Protein AF-A0A7J5XXH9-F1 (afdb_monomer)

Structure (mmCIF, N/CA/C/O backbone):
data_AF-A0A7J5XXH9-F1
#
_entry.id   AF-A0A7J5XXH9-F1
#
loop_
_atom_site.group_PDB
_atom_site.id
_atom_site.type_symbol
_atom_site.label_atom_id
_atom_site.label_alt_id
_atom_site.label_comp_id
_atom_site.label_asym_id
_atom_site.label_entity_id
_atom_site.label_seq_id
_atom_site.pdbx_PDB_ins_code
_atom_site.Cartn_x
_atom_site.Cartn_y
_atom_site.Cartn_z
_atom_site.occupancy
_atom_site.B_iso_or_equiv
_atom_site.auth_seq_id
_atom_site.auth_comp_id
_atom_site.auth_asym_id
_atom_site.auth_atom_id
_atom_site.pdbx_PDB_model_num
ATOM 1 N N . MET A 1 1 ? -14.140 8.489 4.317 1.00 65.38 1 MET A N 1
ATOM 2 C CA . MET A 1 1 ? -13.607 8.064 5.631 1.00 65.38 1 MET A CA 1
ATOM 3 C C . MET A 1 1 ? -12.459 7.111 5.371 1.00 65.38 1 MET A C 1
ATOM 5 O O . MET A 1 1 ? -12.588 6.295 4.465 1.00 65.38 1 MET A O 1
ATOM 9 N N . ALA A 1 2 ? -11.349 7.249 6.090 1.00 81.19 2 ALA A N 1
ATOM 10 C CA . ALA A 1 2 ? -10.213 6.343 5.954 1.00 81.19 2 ALA A CA 1
ATOM 11 C C . ALA A 1 2 ? -10.449 5.061 6.764 1.00 81.19 2 ALA A C 1
ATOM 13 O O . ALA A 1 2 ? -11.112 5.095 7.801 1.00 81.19 2 ALA A O 1
ATOM 14 N N . VAL A 1 3 ? -9.912 3.940 6.284 1.00 88.94 3 VAL A N 1
ATOM 15 C CA . VAL A 1 3 ? -9.873 2.687 7.046 1.00 88.94 3 VAL A CA 1
ATOM 16 C C . VAL A 1 3 ? -8.884 2.857 8.197 1.00 88.94 3 VAL A C 1
ATOM 18 O O . VAL A 1 3 ? -7.741 3.258 7.972 1.00 88.94 3 VAL A O 1
ATOM 21 N N . THR A 1 4 ? -9.329 2.556 9.417 1.00 91.94 4 THR A N 1
ATOM 22 C CA . THR A 1 4 ? -8.479 2.540 10.612 1.00 91.94 4 THR A CA 1
ATOM 23 C C . THR A 1 4 ? -8.323 1.105 11.085 1.00 91.94 4 THR A C 1
ATOM 25 O O . THR A 1 4 ? -9.305 0.476 11.482 1.00 91.94 4 THR A O 1
ATOM 28 N N . PHE A 1 5 ? -7.101 0.586 11.065 1.00 93.81 5 PHE A N 1
ATOM 29 C CA . PHE A 1 5 ? -6.7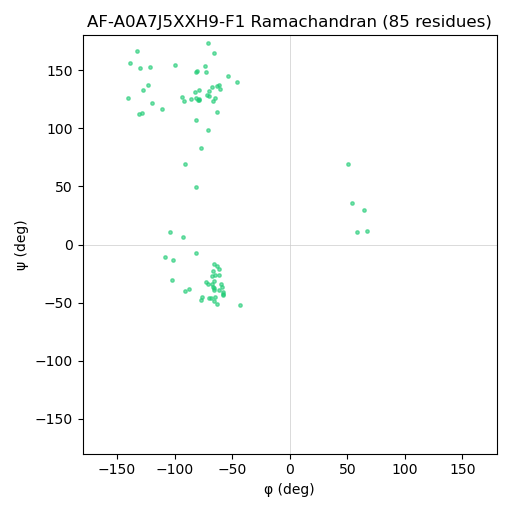93 -0.730 11.616 1.00 93.81 5 PHE A CA 1
ATOM 30 C C . PHE A 1 5 ? -6.802 -0.689 13.147 1.00 93.81 5 PHE A C 1
ATOM 32 O O . PHE A 1 5 ? -6.616 0.358 13.775 1.00 93.81 5 PHE A O 1
ATOM 39 N N . THR A 1 6 ? -7.074 -1.828 13.782 1.00 93.62 6 THR A N 1
ATOM 40 C CA . THR A 1 6 ? -7.018 -1.915 15.249 1.00 93.62 6 THR A CA 1
ATOM 41 C C . THR A 1 6 ? -5.585 -1.886 15.772 1.00 93.62 6 THR A C 1
ATOM 43 O O . THR A 1 6 ? -5.360 -1.361 16.861 1.00 93.62 6 THR A O 1
ATOM 46 N N . ASP A 1 7 ? -4.641 -2.428 14.999 1.00 94.69 7 ASP A N 1
ATOM 47 C CA . ASP A 1 7 ? -3.207 -2.429 15.290 1.00 94.69 7 ASP A CA 1
ATOM 48 C C . ASP A 1 7 ? -2.514 -1.228 14.620 1.00 94.69 7 ASP A C 1
ATOM 50 O O . ASP A 1 7 ? -2.622 -1.017 13.411 1.00 94.69 7 ASP A O 1
ATOM 54 N N . GLY A 1 8 ? -1.778 -0.444 15.414 1.00 91.50 8 GLY A N 1
ATOM 55 C CA . GLY A 1 8 ? -1.030 0.720 14.933 1.00 91.50 8 GLY A CA 1
ATOM 56 C C . GLY A 1 8 ? 0.138 0.358 14.016 1.00 91.50 8 GLY A C 1
ATOM 57 O O . GLY A 1 8 ? 0.486 1.146 13.142 1.00 91.50 8 GLY A O 1
ATOM 58 N N . LYS A 1 9 ? 0.712 -0.842 14.155 1.00 93.88 9 LYS A N 1
ATOM 59 C CA . LYS A 1 9 ? 1.756 -1.309 13.241 1.00 93.88 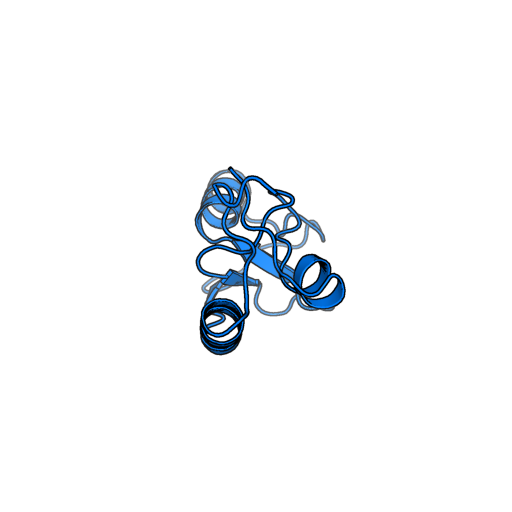9 LYS A CA 1
ATOM 60 C C . LYS A 1 9 ? 1.178 -1.611 11.859 1.00 93.88 9 LYS A C 1
ATOM 62 O O . LYS A 1 9 ? 1.703 -1.125 10.866 1.00 93.88 9 LYS A O 1
ATOM 67 N N . GLN A 1 10 ? 0.049 -2.319 11.806 1.00 94.12 10 GLN A N 1
ATOM 68 C CA . GLN A 1 10 ? -0.689 -2.560 10.560 1.00 94.12 10 GLN A CA 1
ATOM 69 C C . GLN A 1 10 ? -1.124 -1.256 9.889 1.00 94.12 10 GLN A C 1
ATOM 71 O O . GLN A 1 10 ? -1.075 -1.152 8.668 1.00 94.12 10 GLN A O 1
ATOM 76 N N . GLN A 1 11 ? -1.507 -0.244 10.675 1.00 93.00 11 GLN A N 1
ATOM 77 C CA . GLN A 1 11 ? -1.852 1.069 10.135 1.00 93.00 11 GLN A CA 1
ATOM 78 C C . GLN A 1 11 ? -0.699 1.692 9.335 1.00 93.00 11 GLN A C 1
ATOM 80 O O . GLN A 1 11 ? -0.958 2.244 8.271 1.00 93.00 11 GLN A O 1
ATOM 85 N N . LEU A 1 12 ? 0.539 1.590 9.833 1.00 92.69 12 LEU A N 1
ATOM 86 C CA . LEU A 1 12 ? 1.735 2.107 9.161 1.00 92.69 12 LEU A CA 1
ATOM 87 C C . LEU A 1 12 ? 2.167 1.209 7.993 1.00 92.69 12 LEU A C 1
ATOM 89 O O . LEU A 1 12 ? 2.427 1.703 6.901 1.00 92.69 12 LEU A O 1
ATOM 93 N N . ASP A 1 13 ? 2.194 -0.110 8.201 1.00 94.06 13 ASP A N 1
ATOM 94 C CA . ASP A 1 13 ? 2.646 -1.085 7.198 1.00 94.06 13 ASP A CA 1
ATOM 95 C C . ASP A 1 13 ? 1.733 -1.122 5.955 1.00 94.06 13 ASP A C 1
ATOM 97 O O . ASP A 1 13 ? 2.166 -1.495 4.863 1.00 94.06 13 ASP A O 1
ATOM 101 N N . TYR A 1 14 ? 0.459 -0.755 6.113 1.00 95.56 14 TYR A N 1
ATOM 102 C CA . TYR A 1 14 ? -0.549 -0.784 5.052 1.00 95.56 14 TYR A CA 1
ATOM 103 C C . TYR A 1 14 ? -0.875 0.592 4.472 1.00 95.56 14 TYR A C 1
ATOM 105 O O . TYR A 1 14 ? -1.848 0.722 3.724 1.00 95.56 14 TYR A O 1
ATOM 113 N N . GLU A 1 15 ? -0.092 1.617 4.798 1.00 94.94 15 GLU A N 1
ATOM 114 C CA . GLU A 1 15 ? -0.317 2.973 4.317 1.00 94.94 15 GLU A CA 1
ATOM 115 C C . GLU A 1 15 ? 0.257 3.198 2.912 1.00 94.94 15 GLU A C 1
ATOM 117 O O . GLU A 1 15 ? 1.417 2.918 2.615 1.00 94.94 15 GLU A O 1
ATOM 122 N N . CYS A 1 16 ? -0.566 3.767 2.035 1.00 95.19 16 CYS A N 1
ATOM 123 C CA . CYS A 1 16 ? -0.142 4.221 0.722 1.00 95.19 16 CYS A CA 1
ATOM 124 C C . CYS A 1 16 ? 0.578 5.575 0.831 1.00 95.19 16 CYS A C 1
ATOM 126 O O . CYS A 1 16 ? -0.053 6.550 1.252 1.00 95.19 16 CYS A O 1
ATOM 128 N N . PRO A 1 17 ? 1.823 5.699 0.333 1.00 94.19 17 PRO A N 1
ATOM 129 C CA . PRO A 1 17 ? 2.630 6.914 0.494 1.00 94.19 17 PRO A CA 1
ATOM 130 C C . PRO A 1 17 ? 2.056 8.137 -0.236 1.00 94.19 17 PRO A C 1
ATOM 132 O O . PRO A 1 17 ? 2.434 9.266 0.052 1.00 94.19 17 PRO A O 1
ATOM 135 N N . VAL A 1 18 ? 1.136 7.933 -1.187 1.00 93.12 18 VAL A N 1
ATOM 136 C CA . VAL A 1 18 ? 0.509 9.025 -1.950 1.00 93.12 18 VAL A CA 1
ATOM 137 C C . VAL A 1 18 ? -0.772 9.530 -1.290 1.00 93.12 18 VAL A C 1
ATOM 139 O O . VAL A 1 18 ? -1.039 10.727 -1.311 1.00 93.12 18 VAL A O 1
ATOM 142 N N . SER A 1 19 ? -1.597 8.634 -0.743 1.00 92.38 19 SER A N 1
ATOM 143 C CA . SER A 1 19 ? -2.911 9.006 -0.200 1.00 92.38 19 SER A CA 1
ATOM 144 C C . SER A 1 19 ? -2.947 9.113 1.314 1.00 92.38 19 SER A C 1
ATOM 146 O O . SER A 1 19 ? -3.923 9.649 1.831 1.00 92.38 19 SER A O 1
ATOM 148 N N . LEU A 1 20 ? -1.920 8.608 2.008 1.00 93.12 20 LEU A N 1
ATOM 149 C CA . LEU A 1 20 ? -1.865 8.524 3.471 1.00 93.12 20 LEU A CA 1
ATOM 150 C C . LEU A 1 20 ? -3.090 7.789 4.045 1.00 93.12 20 LEU A C 1
ATOM 152 O O . LEU A 1 20 ? -3.665 8.140 5.072 1.00 93.12 20 LEU A O 1
ATOM 156 N N . THR A 1 21 ? -3.547 6.782 3.303 1.00 93.38 21 THR A N 1
ATOM 157 C CA . THR A 1 21 ? -4.640 5.882 3.677 1.00 93.38 21 THR A CA 1
ATOM 158 C C . THR A 1 21 ? -4.208 4.451 3.425 1.00 93.38 21 THR A C 1
ATOM 160 O O . THR A 1 21 ? -3.275 4.221 2.657 1.00 93.38 21 THR A O 1
ATOM 163 N N . ALA A 1 22 ? -4.957 3.490 3.967 1.00 94.94 22 ALA A N 1
ATOM 164 C CA . ALA A 1 22 ? -4.796 2.081 3.628 1.00 94.94 22 ALA A CA 1
ATOM 165 C C . ALA A 1 22 ? -4.690 1.865 2.103 1.00 94.94 22 ALA A C 1
ATOM 167 O O . ALA A 1 22 ? -5.411 2.516 1.331 1.00 94.94 22 ALA A O 1
ATOM 168 N N . PHE A 1 23 ? -3.807 0.961 1.671 1.00 96.19 23 PHE A N 1
ATOM 169 C CA . PHE A 1 23 ? -3.715 0.557 0.272 1.00 96.19 23 PHE A CA 1
ATOM 170 C C . PHE A 1 23 ? -5.065 0.096 -0.284 1.00 96.19 23 PHE A C 1
ATOM 172 O O . PHE A 1 23 ? -5.861 -0.561 0.385 1.00 96.19 23 PHE A O 1
ATOM 179 N N . TYR A 1 24 ? -5.286 0.399 -1.561 1.00 94.69 24 TYR A N 1
ATOM 180 C CA . TYR A 1 24 ? -6.405 -0.123 -2.332 1.00 94.69 24 TYR A CA 1
ATOM 181 C C . TYR A 1 24 ? -5.892 -0.726 -3.635 1.00 94.69 24 TYR A C 1
ATOM 183 O O . TYR A 1 24 ? -5.406 0.005 -4.507 1.00 94.69 24 TYR A O 1
ATOM 191 N N . ARG A 1 25 ? -6.016 -2.055 -3.766 1.00 95.25 25 ARG A N 1
ATOM 192 C CA . ARG A 1 25 ? -5.439 -2.843 -4.867 1.00 95.25 25 ARG A CA 1
ATOM 193 C C . ARG A 1 25 ? -3.945 -2.519 -5.039 1.00 95.25 25 ARG A C 1
ATOM 195 O O . ARG A 1 25 ? -3.587 -1.831 -6.000 1.00 95.25 25 ARG A O 1
ATOM 202 N N . PRO A 1 26 ? -3.093 -2.919 -4.082 1.00 96.81 26 PRO A N 1
ATOM 203 C CA . PRO A 1 26 ? -1.688 -2.535 -4.058 1.00 96.81 26 PRO A CA 1
ATOM 204 C C . PRO A 1 26 ? -0.923 -3.034 -5.295 1.00 96.81 26 PRO A C 1
ATOM 206 O O . PRO A 1 26 ? -1.085 -4.171 -5.746 1.00 96.81 26 PRO A O 1
ATOM 209 N N . ILE A 1 27 ? -0.079 -2.160 -5.842 1.00 96.62 27 ILE A N 1
ATOM 210 C CA . ILE A 1 27 ? 0.833 -2.426 -6.956 1.00 96.62 27 ILE A CA 1
ATOM 211 C C . ILE A 1 27 ? 2.230 -1.996 -6.536 1.00 96.62 27 ILE A C 1
ATOM 213 O O . ILE A 1 27 ? 2.403 -0.879 -6.049 1.00 96.62 27 ILE A O 1
ATOM 217 N N . SER A 1 28 ? 3.220 -2.849 -6.775 1.00 95.81 28 SER A N 1
ATOM 218 C CA . SER A 1 28 ? 4.625 -2.489 -6.640 1.00 95.81 28 SER A CA 1
ATOM 219 C C . SER A 1 28 ? 5.275 -2.158 -7.981 1.00 95.81 28 SER A C 1
ATOM 221 O O . SER A 1 28 ? 4.818 -2.591 -9.048 1.00 95.81 28 SER A O 1
ATOM 223 N N . ILE A 1 29 ? 6.329 -1.345 -7.919 1.00 94.06 29 ILE A N 1
ATOM 224 C CA . ILE A 1 29 ? 7.170 -1.022 -9.070 1.00 94.06 29 ILE A CA 1
ATOM 225 C C . ILE A 1 29 ? 8.247 -2.101 -9.212 1.00 94.06 29 ILE A C 1
ATOM 227 O O . ILE A 1 29 ? 9.008 -2.391 -8.291 1.00 94.06 29 ILE A O 1
ATOM 231 N N . LYS A 1 30 ? 8.328 -2.715 -10.391 1.00 90.88 30 LYS A N 1
ATOM 232 C CA . LYS A 1 30 ? 9.365 -3.692 -10.719 1.00 90.88 30 LYS A CA 1
ATOM 233 C C . LYS A 1 30 ? 10.747 -3.035 -10.620 1.00 90.88 30 LYS A C 1
ATOM 235 O O . LYS A 1 30 ? 10.955 -1.969 -11.186 1.00 90.88 30 LYS A O 1
ATOM 240 N N . HIS A 1 31 ? 11.692 -3.710 -9.966 1.00 83.69 31 HIS A N 1
ATOM 241 C CA . HIS A 1 31 ? 13.076 -3.249 -9.762 1.00 83.69 31 HIS A CA 1
ATOM 242 C C . HIS A 1 31 ? 13.259 -2.020 -8.849 1.00 83.69 31 HIS A C 1
ATOM 244 O O . HIS A 1 31 ? 14.368 -1.500 -8.790 1.00 83.69 31 HIS A O 1
ATOM 250 N N . SER A 1 32 ? 12.238 -1.575 -8.106 1.00 87.69 32 SER A N 1
ATOM 251 C CA . SER A 1 32 ? 12.454 -0.598 -7.029 1.00 87.69 32 SER A CA 1
ATOM 252 C C . SER A 1 32 ? 13.178 -1.260 -5.849 1.00 87.69 32 SER A C 1
ATOM 254 O O . SER A 1 32 ? 12.708 -2.298 -5.368 1.00 87.69 32 SER A O 1
ATOM 256 N N . ASP A 1 33 ? 14.267 -0.654 -5.377 1.00 84.12 33 ASP A N 1
ATOM 257 C CA . ASP A 1 33 ? 14.963 -1.032 -4.144 1.00 84.12 33 ASP A CA 1
ATOM 258 C C . ASP A 1 33 ? 15.202 0.226 -3.280 1.00 84.12 33 ASP A C 1
ATOM 260 O O . ASP A 1 33 ? 15.957 1.105 -3.707 1.00 84.12 33 ASP A O 1
ATOM 264 N N . PRO A 1 34 ? 14.549 0.366 -2.108 1.00 88.00 34 PRO A N 1
ATOM 265 C CA . PRO A 1 34 ? 13.597 -0.570 -1.500 1.00 88.00 34 PRO A CA 1
ATOM 266 C C . PRO A 1 34 ? 12.295 -0.725 -2.308 1.00 88.00 34 PRO A C 1
ATOM 268 O O . PRO A 1 34 ? 11.983 0.061 -3.198 1.00 88.00 34 PRO A O 1
ATOM 271 N N . LYS A 1 35 ? 11.510 -1.767 -2.008 1.00 91.88 35 LYS A N 1
ATOM 272 C CA . LYS A 1 35 ? 10.263 -2.066 -2.730 1.00 91.88 35 LYS A CA 1
ATOM 273 C C . LYS A 1 35 ? 9.235 -0.942 -2.552 1.00 91.88 35 LYS A C 1
ATOM 275 O O . LYS A 1 35 ? 8.707 -0.755 -1.458 1.00 91.88 35 LYS A O 1
ATOM 280 N N . HIS A 1 36 ? 8.896 -0.244 -3.631 1.00 94.25 36 HIS A N 1
ATOM 281 C CA . HIS A 1 36 ? 7.895 0.819 -3.626 1.00 94.25 36 HIS A CA 1
ATOM 282 C C . HIS A 1 36 ? 6.517 0.257 -3.974 1.00 94.25 36 HIS A C 1
ATOM 284 O O . HIS A 1 36 ? 6.342 -0.357 -5.029 1.00 94.25 36 HIS A O 1
ATOM 290 N N . ILE A 1 37 ? 5.540 0.464 -3.088 1.00 96.25 37 ILE A N 1
ATOM 291 C CA . ILE A 1 37 ? 4.163 -0.031 -3.219 1.00 96.25 37 ILE A CA 1
ATOM 292 C C . ILE A 1 37 ? 3.200 1.153 -3.162 1.00 96.25 37 ILE A C 1
ATOM 294 O O . ILE A 1 37 ? 3.345 2.052 -2.337 1.00 96.25 37 ILE A O 1
ATOM 298 N N . PHE A 1 38 ? 2.195 1.141 -4.032 1.00 96.50 38 PHE A N 1
ATOM 299 C CA . PHE A 1 38 ? 1.193 2.194 -4.152 1.00 96.50 38 PHE A CA 1
ATOM 300 C C . PHE A 1 38 ? -0.196 1.602 -4.365 1.00 96.50 38 PHE A C 1
ATOM 302 O O . PHE A 1 38 ? -0.347 0.511 -4.917 1.00 96.50 38 PHE A O 1
ATOM 309 N N . SER A 1 39 ? -1.244 2.352 -4.023 1.00 96.81 39 SER A N 1
ATOM 310 C CA . SER A 1 39 ? -2.595 1.992 -4.461 1.00 96.81 39 SER A CA 1
ATOM 311 C C . SER A 1 39 ? -2.729 2.223 -5.964 1.00 96.81 39 SER A C 1
ATOM 313 O O . SER A 1 39 ? -2.424 3.311 -6.468 1.00 96.81 39 SER A O 1
ATOM 315 N N . ARG A 1 40 ? -3.265 1.225 -6.675 1.00 95.94 40 ARG A N 1
ATOM 316 C CA . ARG A 1 40 ? -3.452 1.254 -8.131 1.00 95.94 40 ARG A CA 1
ATOM 317 C C . ARG A 1 40 ? -4.003 2.572 -8.695 1.00 95.94 40 ARG A C 1
ATOM 319 O O . ARG A 1 40 ? -3.373 3.089 -9.615 1.00 95.94 40 ARG A O 1
ATOM 326 N N . PRO A 1 41 ? -5.128 3.144 -8.208 1.00 94.94 41 PRO A N 1
ATOM 327 C CA . PRO A 1 41 ? -5.693 4.342 -8.835 1.00 94.94 41 PRO A CA 1
ATOM 328 C C . PRO A 1 41 ? -4.727 5.534 -8.836 1.00 94.94 41 PRO A C 1
ATOM 330 O O . PRO A 1 41 ? -4.711 6.302 -9.796 1.00 94.94 41 PRO A O 1
ATOM 333 N N . TYR A 1 42 ? -3.896 5.674 -7.800 1.00 94.50 42 TYR A N 1
ATOM 334 C CA . TYR A 1 42 ? -2.955 6.786 -7.701 1.00 94.50 42 TYR A CA 1
ATOM 335 C C . TYR A 1 42 ? -1.740 6.576 -8.594 1.00 94.50 42 TYR A C 1
ATOM 337 O O . TYR A 1 42 ? -1.401 7.466 -9.371 1.00 94.50 42 TYR A O 1
ATOM 345 N N . ILE A 1 43 ? -1.118 5.395 -8.552 1.00 94.44 43 ILE A N 1
ATOM 346 C CA . ILE A 1 43 ? 0.068 5.154 -9.376 1.00 94.44 43 ILE A CA 1
ATOM 347 C C . ILE A 1 43 ? -0.269 5.122 -10.870 1.00 94.44 43 ILE A C 1
ATOM 349 O O . ILE A 1 43 ? 0.5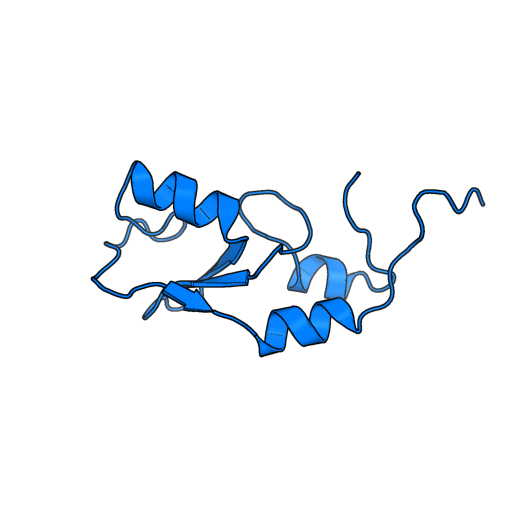07 5.616 -11.678 1.00 94.44 43 ILE A O 1
ATOM 353 N N . GLU A 1 44 ? -1.449 4.635 -11.266 1.00 93.50 44 GLU A N 1
ATOM 354 C CA . GLU A 1 44 ? -1.885 4.689 -12.668 1.00 93.50 44 GLU A CA 1
ATOM 355 C C . GLU A 1 44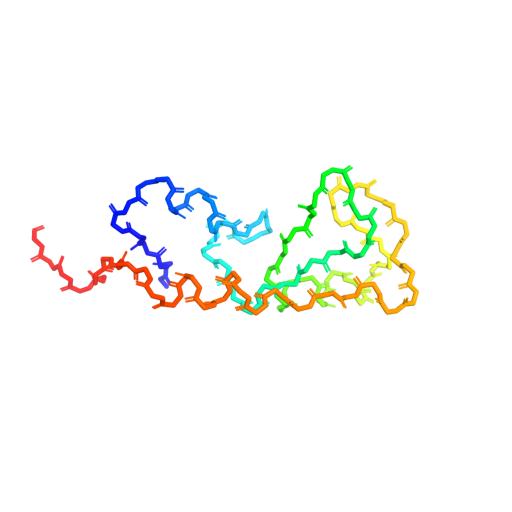 ? -2.118 6.120 -13.155 1.00 93.50 44 GLU A C 1
ATOM 357 O O . GLU A 1 44 ? -1.775 6.448 -14.293 1.00 93.50 44 GLU A O 1
ATOM 362 N N . MET A 1 45 ? -2.658 6.983 -12.293 1.00 94.25 45 MET A N 1
ATOM 363 C CA . MET A 1 45 ? -2.816 8.403 -12.594 1.00 94.25 45 MET A CA 1
ATOM 364 C C . MET A 1 45 ? -1.457 9.101 -12.748 1.00 94.25 45 MET A C 1
ATOM 366 O O . MET A 1 45 ? -1.272 9.855 -13.705 1.00 94.25 45 MET A O 1
ATOM 370 N N . LEU A 1 46 ? -0.513 8.845 -11.835 1.00 92.44 46 LEU A N 1
ATOM 371 C CA . LEU A 1 46 ? 0.827 9.439 -11.863 1.00 92.44 46 LEU A CA 1
ATOM 372 C C . LEU A 1 46 ? 1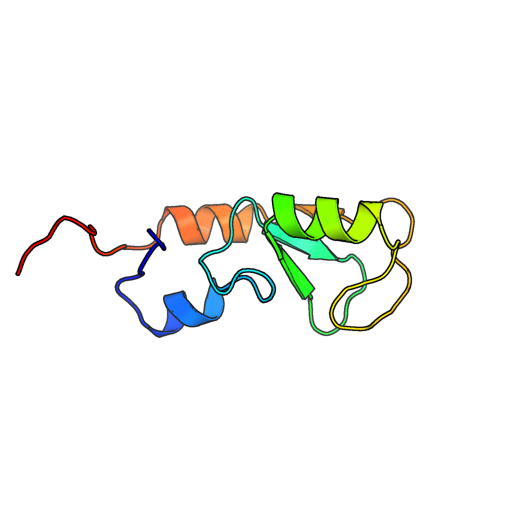.621 8.952 -13.082 1.00 92.44 46 LEU A C 1
ATOM 374 O O . LEU A 1 46 ? 2.086 9.776 -13.869 1.00 92.44 46 LEU A O 1
ATOM 378 N N . ALA A 1 47 ? 1.640 7.636 -13.318 1.00 90.44 47 ALA A N 1
ATOM 379 C CA . ALA A 1 47 ? 2.325 7.006 -14.446 1.00 90.44 47 ALA A CA 1
ATOM 380 C C . ALA A 1 47 ? 1.794 7.458 -15.820 1.00 90.44 47 ALA A C 1
ATOM 382 O O . ALA A 1 47 ? 2.511 7.408 -16.820 1.00 90.44 47 ALA A O 1
ATOM 383 N N . ARG A 1 48 ? 0.526 7.897 -15.895 1.00 89.50 48 ARG A N 1
ATOM 384 C CA . ARG A 1 48 ? -0.066 8.454 -17.122 1.00 89.50 48 ARG A CA 1
ATOM 385 C C . ARG A 1 48 ? 0.496 9.834 -17.466 1.00 89.50 48 ARG A C 1
ATOM 387 O O . ARG A 1 48 ? 0.573 10.166 -18.645 1.00 89.50 48 ARG A O 1
ATOM 394 N N . ARG A 1 49 ? 0.832 10.645 -16.458 1.00 85.94 49 ARG A N 1
ATOM 395 C CA . ARG A 1 49 ? 1.396 11.993 -16.647 1.00 85.94 49 ARG A CA 1
ATOM 396 C C . ARG A 1 49 ? 2.913 11.966 -16.782 1.00 85.94 49 ARG A C 1
ATOM 398 O O . ARG A 1 49 ? 3.450 12.716 -17.586 1.00 85.94 49 ARG A O 1
ATOM 405 N N . SER A 1 50 ? 3.576 11.107 -16.016 1.00 84.94 50 SER A N 1
ATOM 406 C CA . SER A 1 50 ? 5.024 10.936 -16.027 1.00 84.94 50 SER A CA 1
ATOM 407 C C . SER A 1 50 ? 5.355 9.456 -15.892 1.00 84.94 50 SER A C 1
ATOM 409 O O . SER A 1 50 ? 4.891 8.815 -14.956 1.00 84.94 50 SER A O 1
ATOM 411 N N . LYS A 1 51 ? 6.146 8.890 -16.808 1.00 87.69 51 LYS A N 1
ATOM 412 C CA . LYS A 1 51 ? 6.576 7.481 -16.744 1.00 87.69 51 LYS A CA 1
ATOM 413 C C . LYS A 1 51 ? 7.769 7.310 -15.796 1.00 87.69 51 LYS A C 1
ATOM 415 O O . LYS A 1 51 ? 8.773 6.717 -16.178 1.00 87.69 51 LYS A O 1
ATOM 420 N N . VAL A 1 52 ? 7.663 7.850 -14.586 1.00 92.00 52 VAL A N 1
ATOM 421 C CA . VAL A 1 52 ? 8.700 7.778 -13.548 1.00 92.00 52 VAL A CA 1
ATOM 422 C C . VAL A 1 52 ? 8.101 7.318 -12.225 1.00 92.00 52 VAL A C 1
ATOM 424 O O . VAL A 1 52 ? 6.910 7.503 -11.964 1.00 92.00 52 VAL A O 1
ATOM 427 N N . ASP A 1 53 ? 8.928 6.682 -11.411 1.00 91.31 53 ASP A N 1
ATOM 428 C CA . ASP A 1 53 ? 8.617 6.306 -10.044 1.00 91.31 53 ASP A CA 1
ATOM 429 C C . ASP A 1 53 ? 8.455 7.571 -9.178 1.00 91.31 53 ASP A C 1
ATOM 431 O O . ASP A 1 53 ? 9.390 8.366 -9.090 1.00 91.31 53 ASP A O 1
ATOM 435 N N . PRO A 1 54 ? 7.307 7.769 -8.504 1.00 90.50 54 PRO A N 1
ATOM 436 C CA . PRO A 1 54 ? 7.062 8.959 -7.691 1.00 90.50 54 PRO A CA 1
ATOM 437 C C . PRO A 1 54 ? 8.020 9.165 -6.511 1.00 90.50 54 PRO A C 1
ATOM 439 O O . PRO A 1 54 ? 8.086 10.280 -5.999 1.00 90.50 54 PRO A O 1
ATOM 442 N N . LEU A 1 55 ? 8.699 8.115 -6.034 1.00 90.56 55 LEU A N 1
ATOM 443 C CA . LEU A 1 55 ? 9.586 8.193 -4.866 1.00 90.56 55 LEU A CA 1
ATOM 444 C C . LEU A 1 55 ? 11.071 8.250 -5.239 1.00 90.56 55 LEU A C 1
ATOM 446 O O . LEU A 1 55 ? 11.845 8.858 -4.505 1.00 90.56 55 LEU A O 1
ATOM 450 N N . SER A 1 56 ? 11.472 7.628 -6.352 1.00 88.88 56 SER A N 1
ATOM 451 C CA . SER A 1 56 ? 12.878 7.589 -6.794 1.00 88.88 56 SER A CA 1
ATOM 452 C C . SER A 1 56 ? 13.187 8.444 -8.023 1.00 88.88 56 SER A C 1
ATOM 454 O O . SER A 1 56 ? 14.358 8.598 -8.358 1.00 88.88 56 SER A O 1
ATOM 456 N N . ASP A 1 57 ? 12.167 8.962 -8.716 1.00 87.81 57 ASP A N 1
ATOM 457 C CA . ASP A 1 57 ? 12.273 9.639 -10.022 1.00 87.81 57 ASP A CA 1
ATOM 458 C C . ASP A 1 57 ? 12.890 8.763 -11.138 1.00 87.81 57 ASP A C 1
ATOM 460 O O . ASP A 1 57 ? 13.194 9.220 -12.241 1.00 87.81 57 ASP A O 1
ATOM 464 N N . GLY A 1 58 ? 13.055 7.460 -10.879 1.00 87.56 58 GLY A N 1
ATOM 465 C CA . GLY A 1 58 ? 13.569 6.495 -11.844 1.00 87.56 58 GLY A CA 1
ATOM 466 C C . GLY A 1 58 ? 12.550 6.176 -12.945 1.00 87.56 58 GLY A C 1
ATOM 467 O O . GLY A 1 58 ? 11.345 6.171 -12.692 1.00 87.56 58 GLY A O 1
ATOM 468 N N . PRO A 1 59 ? 12.985 5.872 -14.179 1.00 89.81 59 PRO A N 1
ATOM 469 C CA . PRO A 1 59 ? 12.071 5.587 -15.280 1.00 89.81 59 PRO A CA 1
ATOM 470 C C . PRO A 1 59 ? 11.292 4.280 -15.060 1.00 89.81 59 PRO A C 1
ATOM 472 O O . PRO A 1 59 ? 11.856 3.236 -14.735 1.00 89.81 59 PRO A O 1
ATOM 475 N N . LEU A 1 60 ? 9.984 4.318 -15.320 1.00 90.56 60 LEU A N 1
ATOM 476 C CA . LEU A 1 60 ? 9.113 3.145 -15.328 1.00 90.56 60 LEU A CA 1
ATOM 477 C C . LEU A 1 60 ? 9.244 2.417 -16.672 1.00 90.56 60 LEU A C 1
ATOM 479 O O . LEU A 1 60 ? 8.744 2.888 -17.696 1.00 90.56 60 LEU A O 1
ATOM 483 N N . GLY A 1 61 ? 9.910 1.261 -16.667 1.00 84.94 61 GLY A N 1
ATOM 484 C CA . GLY A 1 61 ? 10.060 0.407 -17.852 1.00 84.94 61 GLY A CA 1
ATOM 485 C C . GLY A 1 61 ? 8.764 -0.292 -18.282 1.00 84.94 61 GLY A C 1
ATOM 486 O O . GLY A 1 61 ? 7.749 -0.254 -17.587 1.00 84.94 61 GLY A O 1
ATOM 487 N N . ASP A 1 62 ? 8.776 -0.980 -19.423 1.00 86.69 62 ASP A N 1
ATOM 488 C CA . ASP A 1 62 ? 7.608 -1.751 -19.861 1.00 86.69 62 ASP A CA 1
ATOM 489 C C . ASP A 1 62 ? 7.275 -2.883 -18.878 1.00 86.69 62 ASP A C 1
ATOM 491 O O . ASP A 1 62 ? 8.149 -3.590 -18.374 1.00 86.69 62 ASP A O 1
ATOM 495 N N . GLY A 1 63 ? 5.982 -3.049 -18.579 1.00 88.19 63 GLY A N 1
ATOM 496 C CA . GLY A 1 63 ? 5.528 -4.056 -17.616 1.00 88.19 63 GLY A CA 1
ATOM 497 C C . GLY A 1 63 ? 6.019 -3.816 -16.181 1.00 88.19 63 GLY A C 1
ATOM 498 O O . GLY A 1 63 ? 6.191 -4.772 -15.431 1.00 88.19 63 GLY A O 1
ATOM 499 N N . TRP A 1 64 ? 6.247 -2.558 -15.786 1.00 92.00 64 TRP A N 1
ATOM 500 C CA . TRP A 1 64 ? 6.715 -2.196 -14.440 1.00 92.00 64 TRP A CA 1
ATOM 501 C C . TRP A 1 64 ? 5.737 -2.547 -13.305 1.00 92.00 64 TRP A C 1
ATOM 503 O O . TRP A 1 64 ? 6.146 -2.586 -12.149 1.00 92.00 64 TRP A O 1
ATOM 513 N N . LYS A 1 65 ? 4.453 -2.779 -13.599 1.00 94.38 65 LYS A N 1
ATOM 514 C CA . LYS A 1 65 ? 3.419 -3.044 -12.588 1.00 94.38 65 LYS A CA 1
ATOM 515 C C . LYS A 1 65 ? 3.488 -4.487 -12.090 1.00 94.38 65 LYS A C 1
ATOM 517 O O . LYS A 1 65 ? 3.317 -5.412 -12.881 1.00 94.38 65 LYS A O 1
ATOM 522 N N . VAL A 1 66 ? 3.601 -4.673 -10.779 1.00 95.88 66 VAL A N 1
ATOM 523 C CA . VAL A 1 66 ? 3.472 -5.981 -10.122 1.00 95.88 66 VAL A CA 1
ATOM 524 C C . VAL A 1 66 ? 2.313 -5.924 -9.127 1.00 95.88 66 VAL A C 1
ATOM 526 O O . VAL A 1 66 ? 2.284 -5.067 -8.252 1.00 95.88 66 VAL A O 1
ATOM 529 N N . VAL A 1 67 ? 1.315 -6.798 -9.282 1.00 95.56 67 VAL A N 1
ATOM 530 C CA . VAL A 1 67 ? 0.133 -6.827 -8.401 1.00 95.56 67 VAL A CA 1
ATOM 531 C C . VAL A 1 67 ? 0.473 -7.557 -7.104 1.00 95.56 67 VAL A C 1
ATOM 533 O O . VAL A 1 67 ? 0.870 -8.719 -7.132 1.00 95.56 67 VAL A O 1
ATOM 536 N N . GLU A 1 68 ? 0.260 -6.903 -5.966 1.00 96.06 68 GLU A N 1
ATOM 537 C CA . GLU A 1 68 ? 0.590 -7.441 -4.642 1.00 96.06 68 GLU A CA 1
ATOM 538 C C . GLU A 1 68 ? -0.596 -8.204 -4.033 1.00 96.06 68 GLU A C 1
ATOM 540 O O . GLU A 1 68 ? -1.215 -7.757 -3.068 1.00 96.06 68 GLU A O 1
ATOM 545 N N . MET A 1 69 ? -0.934 -9.365 -4.605 1.00 94.88 69 MET A N 1
ATOM 546 C CA . MET A 1 69 ? -2.092 -10.157 -4.154 1.00 94.88 69 MET A CA 1
ATOM 547 C C . MET A 1 69 ? -1.973 -10.619 -2.696 1.00 94.88 69 MET A C 1
ATOM 549 O O . MET A 1 69 ? -2.955 -10.591 -1.958 1.00 94.88 69 MET A O 1
ATOM 553 N N . ASP A 1 70 ? -0.773 -11.009 -2.260 1.00 95.88 70 ASP A N 1
ATOM 554 C CA . ASP A 1 70 ? -0.552 -11.459 -0.883 1.00 95.88 70 ASP A CA 1
ATOM 555 C C . ASP A 1 70 ? -0.748 -10.327 0.131 1.00 95.88 70 ASP A C 1
ATOM 557 O O . ASP A 1 70 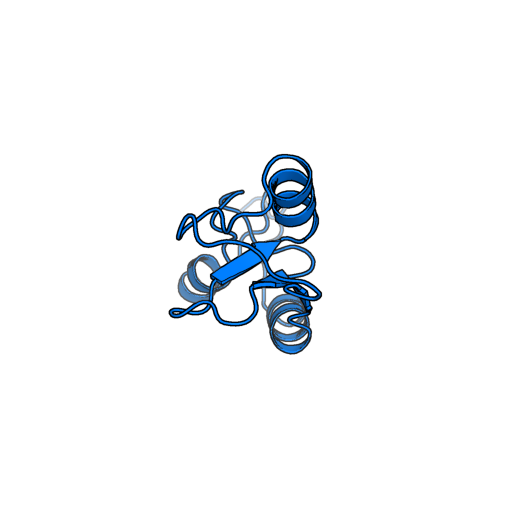? -1.262 -10.560 1.225 1.00 95.88 70 ASP A O 1
ATOM 561 N N . LEU A 1 71 ? -0.353 -9.099 -0.222 1.00 95.12 71 LEU A N 1
ATOM 562 C CA . LEU A 1 71 ? -0.572 -7.924 0.619 1.00 95.12 71 LEU A CA 1
ATOM 563 C C . LEU A 1 71 ? -2.061 -7.578 0.690 1.00 95.12 71 LEU A C 1
ATOM 565 O O . LEU A 1 71 ? -2.582 -7.375 1.782 1.00 95.12 71 LEU A O 1
ATOM 569 N N . ASP A 1 72 ? -2.745 -7.572 -0.456 1.00 95.19 72 ASP A N 1
ATOM 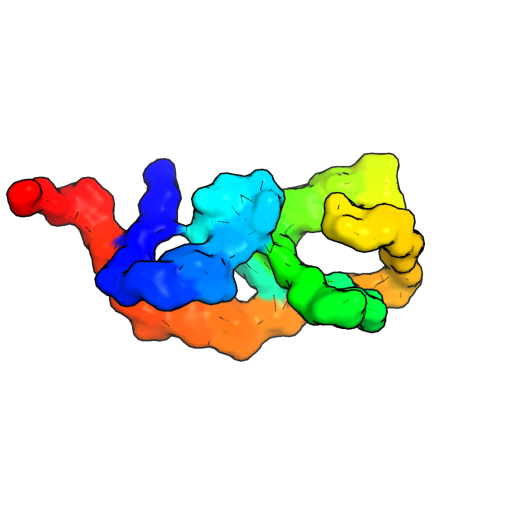570 C CA . ASP A 1 72 ? -4.187 -7.310 -0.548 1.00 95.19 72 ASP A CA 1
ATOM 571 C C . ASP A 1 72 ? -4.994 -8.304 0.304 1.00 95.19 72 ASP A C 1
ATOM 573 O O . ASP A 1 72 ? -5.872 -7.914 1.078 1.00 95.19 72 ASP A O 1
ATOM 577 N N . ARG A 1 73 ? -4.622 -9.590 0.249 1.00 96.12 73 ARG 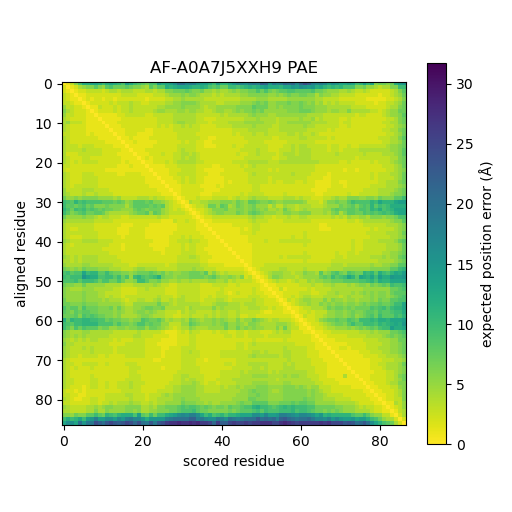A N 1
ATOM 578 C CA . ARG A 1 73 ? -5.208 -10.637 1.091 1.00 96.12 73 ARG A CA 1
ATOM 579 C C . ARG A 1 73 ? -4.944 -10.394 2.576 1.00 96.12 73 ARG A C 1
ATOM 581 O O . ARG A 1 73 ? -5.887 -10.381 3.358 1.00 96.12 73 ARG A O 1
ATOM 588 N N . LYS A 1 74 ? -3.686 -10.161 2.969 1.00 95.62 74 LYS A N 1
ATOM 589 C CA . LYS A 1 74 ? -3.323 -9.903 4.376 1.00 95.62 74 LYS A CA 1
ATOM 590 C C . LYS A 1 74 ? -4.068 -8.703 4.955 1.00 95.62 74 LYS A C 1
ATOM 592 O O . LYS A 1 74 ? -4.514 -8.761 6.094 1.00 95.62 74 LYS A O 1
ATOM 597 N N . MET A 1 75 ? -4.213 -7.636 4.173 1.00 95.06 75 MET A N 1
ATOM 598 C CA . MET A 1 75 ? -4.980 -6.459 4.577 1.00 95.06 75 MET A CA 1
ATOM 599 C C . MET A 1 75 ? -6.470 -6.758 4.725 1.00 95.06 75 MET A C 1
ATOM 601 O O . MET A 1 75 ? -7.098 -6.253 5.651 1.00 95.06 75 MET A O 1
ATOM 605 N N . SER A 1 76 ? -7.028 -7.579 3.834 1.00 93.25 76 SER A N 1
ATOM 606 C CA . SER A 1 76 ? -8.437 -7.982 3.889 1.00 93.25 76 SER A CA 1
ATOM 607 C C . SER A 1 76 ? -8.754 -8.838 5.119 1.00 93.25 76 SER A C 1
ATOM 609 O O . SER A 1 76 ? -9.857 -8.749 5.652 1.00 93.25 76 SER A O 1
ATOM 611 N N . ASP A 1 77 ? -7.784 -9.623 5.591 1.00 95.31 77 ASP A N 1
ATOM 612 C CA . ASP A 1 77 ? -7.906 -10.452 6.795 1.00 95.31 77 ASP A CA 1
ATOM 613 C C . ASP A 1 77 ? -7.662 -9.659 8.104 1.00 95.31 77 ASP A C 1
ATOM 615 O O . ASP A 1 77 ? -7.855 -10.191 9.200 1.00 95.31 77 ASP A O 1
ATOM 619 N N . ALA A 1 78 ? -7.226 -8.395 8.027 1.00 95.62 78 ALA A N 1
ATOM 620 C CA . ALA A 1 78 ? -6.888 -7.586 9.196 1.00 95.62 78 ALA A CA 1
ATOM 621 C C . ALA A 1 78 ? -8.123 -6.966 9.880 1.00 95.62 78 ALA A C 1
ATOM 623 O O . ALA A 1 78 ? -9.121 -6.612 9.251 1.00 95.62 78 ALA A O 1
ATOM 624 N N . LEU A 1 79 ? -8.038 -6.784 11.202 1.00 95.31 79 LEU A N 1
ATOM 625 C CA . LEU A 1 79 ? -9.113 -6.186 11.993 1.00 95.31 79 LEU A CA 1
ATOM 626 C C . LEU A 1 79 ? -9.121 -4.660 11.854 1.00 95.31 79 LEU A C 1
ATOM 628 O O . LEU A 1 79 ? -8.105 -3.980 12.015 1.00 95.31 79 LEU A O 1
ATOM 632 N N . VAL A 1 80 ? -10.311 -4.112 11.616 1.00 94.12 80 VAL A N 1
ATOM 633 C CA . VAL A 1 80 ? -10.535 -2.674 11.438 1.00 94.12 80 VAL A CA 1
ATOM 634 C C . VAL A 1 80 ? -11.527 -2.138 12.460 1.00 94.12 80 VAL A C 1
ATOM 636 O O . VAL A 1 80 ? -12.409 -2.847 12.950 1.00 94.12 80 VAL A O 1
ATOM 639 N N . LYS A 1 81 ? -11.400 -0.854 12.785 1.00 92.25 81 LYS A N 1
ATOM 640 C CA . LYS A 1 81 ? -12.369 -0.140 13.613 1.00 92.25 81 LYS A CA 1
ATOM 641 C C . LYS A 1 81 ? -13.541 0.294 12.740 1.00 92.25 81 LYS A C 1
ATOM 643 O O . LYS A 1 81 ? -13.364 0.977 11.734 1.00 92.25 81 LYS A O 1
ATOM 648 N N . CYS A 1 82 ? -14.751 -0.077 13.147 1.00 90.62 82 CYS A N 1
ATOM 649 C CA . CYS A 1 82 ? -15.959 0.456 12.529 1.00 90.62 82 CYS A CA 1
ATOM 650 C C . CYS A 1 82 ? -16.050 1.962 12.809 1.00 90.62 82 CYS A C 1
ATOM 652 O O . CYS A 1 82 ? -16.028 2.380 13.965 1.00 90.62 82 CYS A O 1
ATOM 654 N N . PHE A 1 83 ? -16.187 2.768 11.755 1.00 85.31 83 PHE A N 1
ATOM 655 C CA . PHE A 1 83 ? -16.280 4.227 11.873 1.00 85.31 83 PHE A CA 1
ATOM 656 C C . PHE A 1 83 ? -17.568 4.690 12.578 1.00 85.31 83 PHE A C 1
ATOM 658 O O . PHE A 1 83 ? -17.612 5.775 13.143 1.00 85.31 83 PHE A O 1
ATOM 665 N N . PHE A 1 84 ? -18.608 3.851 12.578 1.00 87.75 84 PHE A N 1
ATOM 666 C CA . PHE A 1 84 ? -19.870 4.091 13.289 1.00 87.75 84 PHE A CA 1
ATOM 667 C C . PHE A 1 84 ? -19.890 3.487 14.693 1.00 87.75 84 PHE A C 1
ATOM 669 O O . PHE A 1 84 ? -20.934 3.470 15.342 1.00 87.75 84 PHE A O 1
ATOM 676 N N . ASN A 1 85 ? -18.766 2.946 15.168 1.00 83.06 85 ASN A N 1
ATOM 677 C CA . ASN A 1 85 ? -18.664 2.536 16.557 1.00 83.06 85 ASN A CA 1
ATOM 678 C C . ASN A 1 85 ? -18.457 3.788 17.412 1.00 83.06 85 ASN A C 1
ATOM 680 O O . ASN A 1 85 ? -17.330 4.171 17.721 1.00 83.06 85 ASN A O 1
ATOM 684 N N . TYR A 1 86 ? -19.566 4.448 17.729 1.00 72.31 86 TYR A N 1
ATOM 685 C CA . TYR A 1 86 ? -19.611 5.524 18.703 1.00 72.31 86 TYR A CA 1
ATOM 686 C C . TYR A 1 86 ? -19.422 4.894 20.088 1.00 72.31 86 TYR A C 1
ATOM 688 O O . TYR A 1 86 ? -20.353 4.317 20.650 1.00 72.31 86 TYR A O 1
ATOM 696 N N . ARG A 1 87 ? -18.192 4.945 20.596 1.00 57.72 87 ARG A N 1
ATOM 697 C CA . ARG A 1 87 ? -17.868 4.701 22.001 1.00 57.72 87 ARG A CA 1
ATOM 698 C C . ARG A 1 87 ? -17.440 6.005 22.643 1.00 57.72 87 ARG A C 1
ATOM 700 O O . ARG A 1 87 ? -16.649 6.722 21.992 1.00 57.72 87 ARG A O 1
#

Solvent-accessible surface area (backbone atoms only — not comparable to full-atom values): 5292 Å² total; per-residue (Å²): 134,77,77,43,48,71,46,72,63,57,46,61,77,40,41,13,85,87,74,77,31,57,53,51,68,34,28,30,46,64,89,44,83,74,80,45,60,33,24,40,73,57,50,55,56,48,43,72,78,41,57,39,38,93,88,75,69,44,76,56,57,90,82,28,74,40,78,37,60,71,56,48,50,55,58,69,73,50,63,62,55,62,90,83,65,85,123

Sequence (87 aa):
MAVTFTDGKQQLDYECPVSLTAFYRPISIKHSDPKHIFSRPYIEMLARRSKVDPLSDGPLGDGWKVVEMDLDRKMSDALVKCFFNYR

Radius of gyration: 14.26 Å; Cα contacts (8 Å, |Δi|>4): 110; chains: 1; bounding box: 35×24×42 Å

Nearest PDB structures (foldseek):
  6yxe-assembly2_B-2  TM=8.245E-01  e=4.767E-03  Homo sapiens
  2ckl-assembly1_B  TM=7.682E-01  e=2.467E-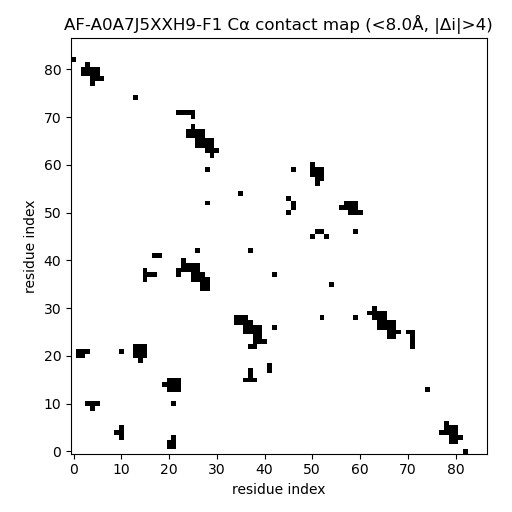03  Mus musculus
  3rpg-assembly1_C  TM=8.033E-01  e=5.809E-03  Homo sapiens
  2qiz-assembly1_A  TM=8.377E-01  e=5.809E-03  Saccharomyces cerevisiae
  3m63-assembly1_A  TM=7.743E-01  e=1.051E-02  Saccharomyces cerevisiae

pLDDT: mean 91.34, std 6.25, range [57.72, 96.81]

Secondary structure (DSSP, 8-state):
----BSSHHHHHHTEETTTTEE-SSEEEETT-SS--EEEHHHHHHHHHH-SB-TTT--B--TT-EEE-HHHHHHHHTS-B--TT---

Mean predicted aligned error: 4.15 Å

Foldseek 3Di:
DAWAFPDPVCLVVQAAPVPRGGAAQKKWFPPDVVIHIHHVVVVVVVCVVPQADPPPRHGRDPPRIDGPVVSVVVNVPTHTDDPPPPD

Organism: Dissostichus mawsoni (NCBI:txid36200)